Protein AF-Q4C570-F1 (afdb_monomer_lite)

Foldseek 3Di:
DDPPPPPDQAQDEQEAEALVRVLVVQLVLQVCCVVQVHCVSVVSYHAAYEHCDPPRDHPDNVSGDDDDDPVRYHNDDDDPVNVVVCVVCVVVVVVVPD

pLDDT: mean 85.75, std 11.27, range [43.72, 97.06]

InterPro domains:
  IPR025904 Tubulin-like [PF13809] (13-97)

Sequence (98 aa):
MAAVEEKSMVPTVLVGVGGTGAEILSRIRRLVEETYGSLNGFPILSFLVVDTDKDYKISNPEAGGSKFKDHEKHWASVSGKQVSDMVSDMEQYPWIDR

Organism: NCBI:txid165597

Radius of gyration: 18.26 Å; chains: 1; bounding box: 59×30×42 Å

Secondary structure (DSSP, 8-state):
-------PPPPEEEEEEHHHHHHHHHHHHHHHHHHHSSGGG-TTEEEEEEES-TT---S-GGGS-SPPPGGGEEE----HHHHHHHHHTGGG-TTT--

Structure (mmCIF, N/CA/C/O backbone):
data_AF-Q4C570-F1
#
_entry.id   AF-Q4C570-F1
#
loop_
_atom_site.group_PDB
_atom_site.id
_atom_site.type_symbol
_atom_site.label_atom_id
_atom_site.label_alt_id
_atom_site.label_comp_id
_atom_site.label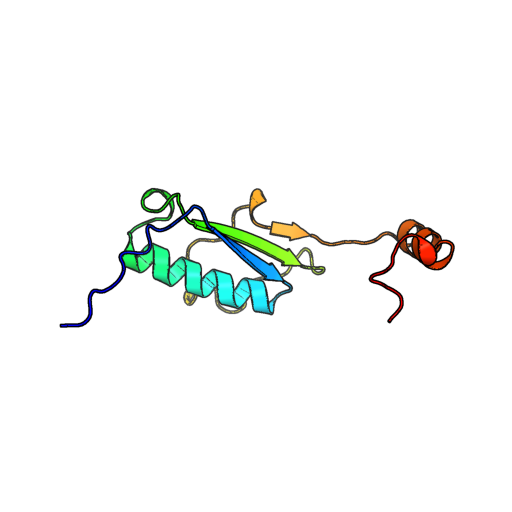_asym_id
_atom_site.label_entity_id
_atom_site.label_seq_id
_atom_site.pdbx_PDB_ins_code
_atom_site.Cartn_x
_atom_site.Cartn_y
_atom_site.Cartn_z
_atom_site.occupancy
_atom_site.B_iso_or_equiv
_atom_site.auth_seq_id
_atom_site.auth_comp_id
_atom_site.auth_asym_id
_atom_site.auth_atom_id
_atom_site.pdbx_PDB_model_num
ATOM 1 N N . MET A 1 1 ? -39.551 -9.500 -0.919 1.00 43.72 1 MET A N 1
ATOM 2 C CA . MET A 1 1 ? -38.271 -9.021 -0.360 1.00 43.72 1 MET A CA 1
ATOM 3 C C . MET A 1 1 ? -37.171 -9.807 -1.043 1.00 43.72 1 MET A C 1
ATOM 5 O O . MET A 1 1 ? -37.265 -11.027 -1.046 1.00 43.72 1 MET A O 1
ATOM 9 N N . ALA A 1 2 ? -36.232 -9.144 -1.721 1.00 47.81 2 ALA A N 1
ATOM 10 C CA . ALA A 1 2 ? -35.104 -9.839 -2.338 1.00 47.81 2 ALA A CA 1
ATOM 11 C C . ALA A 1 2 ? -34.233 -10.418 -1.218 1.00 47.81 2 ALA A C 1
ATOM 13 O O . ALA A 1 2 ? -33.883 -9.691 -0.289 1.00 47.81 2 ALA A O 1
ATOM 14 N N . ALA A 1 3 ? -33.949 -11.719 -1.274 1.00 51.69 3 ALA A N 1
ATOM 15 C CA . ALA A 1 3 ? -32.988 -12.338 -0.378 1.00 51.69 3 ALA A CA 1
ATOM 16 C C . ALA A 1 3 ? -31.629 -11.689 -0.659 1.00 51.69 3 ALA A C 1
ATOM 18 O O . ALA A 1 3 ? -31.085 -11.831 -1.753 1.00 51.69 3 ALA A O 1
ATOM 19 N N . VAL A 1 4 ? -31.130 -10.905 0.294 1.00 61.00 4 VAL A N 1
ATOM 20 C CA . VAL A 1 4 ? -29.743 -10.451 0.259 1.00 61.00 4 VAL A CA 1
ATOM 21 C C . VAL A 1 4 ? -28.925 -11.706 0.508 1.00 61.00 4 VAL A C 1
ATOM 23 O O . VAL A 1 4 ? -28.963 -12.262 1.600 1.00 61.00 4 VAL A O 1
ATOM 26 N N . GLU A 1 5 ? -28.278 -12.209 -0.537 1.00 60.09 5 GLU A N 1
ATOM 27 C CA . GLU A 1 5 ? -27.322 -13.299 -0.410 1.00 60.09 5 GLU A CA 1
ATOM 28 C C . GLU A 1 5 ? -26.222 -12.806 0.539 1.00 60.09 5 GLU A C 1
ATOM 30 O O . GLU A 1 5 ? -25.472 -11.886 0.200 1.00 60.09 5 GLU A O 1
ATOM 35 N N . GLU A 1 6 ? -26.185 -13.339 1.764 1.00 57.88 6 GLU A N 1
ATOM 36 C CA . GLU A 1 6 ? -25.111 -13.069 2.717 1.00 57.88 6 GLU A CA 1
ATOM 37 C C . GLU A 1 6 ? -23.811 -13.614 2.122 1.00 57.88 6 GLU A C 1
ATOM 39 O O . GLU A 1 6 ? -23.424 -14.763 2.332 1.00 57.88 6 GLU A O 1
ATOM 44 N N . LYS A 1 7 ? -23.120 -12.783 1.337 1.00 59.28 7 LYS A N 1
ATOM 45 C CA . LYS A 1 7 ? -21.733 -13.040 0.975 1.00 59.28 7 LYS A CA 1
ATOM 46 C C . LYS A 1 7 ? -20.924 -12.967 2.259 1.00 59.28 7 LYS A C 1
ATOM 48 O O . LYS A 1 7 ? -20.606 -11.879 2.737 1.00 59.28 7 LYS A O 1
ATOM 53 N N . SER A 1 8 ? -20.596 -14.132 2.813 1.00 68.19 8 SER A N 1
ATOM 54 C CA . SER A 1 8 ? -19.619 -14.240 3.890 1.00 68.19 8 SER A CA 1
ATOM 55 C C . SER A 1 8 ? -18.358 -13.495 3.462 1.00 68.19 8 SER A C 1
ATOM 57 O O . SER A 1 8 ? -17.807 -13.782 2.393 1.00 68.19 8 SER A O 1
ATOM 59 N N . MET A 1 9 ? -17.906 -12.529 4.258 1.00 67.12 9 MET A N 1
ATOM 60 C CA . MET A 1 9 ? -16.654 -11.853 3.950 1.00 67.12 9 MET A CA 1
ATOM 61 C C . MET A 1 9 ? -15.503 -12.848 4.064 1.00 67.12 9 MET A C 1
ATOM 63 O O . MET A 1 9 ? -15.276 -13.444 5.116 1.00 67.12 9 MET A O 1
ATOM 67 N N . VAL A 1 10 ? -14.785 -13.023 2.960 1.00 84.38 10 VAL A N 1
ATOM 68 C CA . VAL A 1 10 ? -13.578 -13.842 2.904 1.00 84.38 10 VAL A CA 1
ATOM 69 C C . VAL A 1 10 ? -12.352 -12.975 3.187 1.00 84.38 10 VAL A C 1
ATOM 71 O O . VAL A 1 10 ? -12.382 -11.770 2.905 1.00 84.38 10 VAL A O 1
ATOM 74 N N . PRO A 1 11 ? -11.261 -13.561 3.710 1.00 89.62 11 PRO A N 1
ATOM 75 C CA . PRO A 1 11 ? -9.987 -12.865 3.822 1.00 89.62 11 PRO A CA 1
ATOM 76 C C . PRO A 1 11 ? -9.616 -12.179 2.498 1.00 89.62 11 PRO A C 1
ATOM 78 O O . PRO A 1 11 ? -9.540 -12.826 1.455 1.00 89.62 11 PRO A O 1
ATOM 81 N N . THR A 1 12 ? -9.434 -10.862 2.538 1.00 91.00 12 THR A N 1
ATOM 82 C CA . THR A 1 12 ? -9.256 -9.993 1.371 1.00 91.00 12 THR A CA 1
ATOM 83 C C . THR A 1 12 ? -8.016 -9.126 1.555 1.00 91.00 12 THR A C 1
ATOM 85 O O . THR A 1 12 ? -7.830 -8.502 2.600 1.00 91.00 12 THR A O 1
ATOM 88 N N . VAL A 1 13 ? -7.183 -9.041 0.518 1.00 93.25 13 VAL A N 1
ATOM 89 C CA . VAL A 1 13 ? -6.049 -8.111 0.461 1.00 93.25 13 VAL A CA 1
ATOM 90 C C . VAL A 1 13 ? -6.367 -7.022 -0.557 1.00 93.25 13 VAL A C 1
ATOM 92 O O . VAL A 1 13 ? -6.618 -7.319 -1.724 1.00 93.25 13 VAL A O 1
ATOM 95 N N . LEU A 1 14 ? -6.350 -5.763 -0.128 1.00 95.12 14 LEU A N 1
ATOM 96 C CA . LEU A 1 14 ? -6.468 -4.614 -1.018 1.00 95.12 14 LEU A CA 1
ATOM 97 C C . LEU A 1 14 ? -5.075 -4.164 -1.452 1.00 95.12 14 LEU A C 1
ATOM 99 O O . LEU A 1 14 ? -4.251 -3.804 -0.610 1.00 95.12 14 LEU A O 1
ATOM 103 N N . VAL A 1 15 ? -4.828 -4.175 -2.763 1.00 97.06 15 VAL A N 1
ATOM 104 C CA . VAL A 1 15 ? -3.538 -3.800 -3.351 1.00 97.06 15 VAL A CA 1
ATOM 105 C C . VAL A 1 15 ? -3.654 -2.447 -4.048 1.00 97.06 15 VAL A C 1
ATOM 107 O O . VAL A 1 15 ? -4.432 -2.289 -4.986 1.00 97.06 15 VAL A O 1
ATOM 110 N N . GLY A 1 16 ? -2.883 -1.469 -3.583 1.00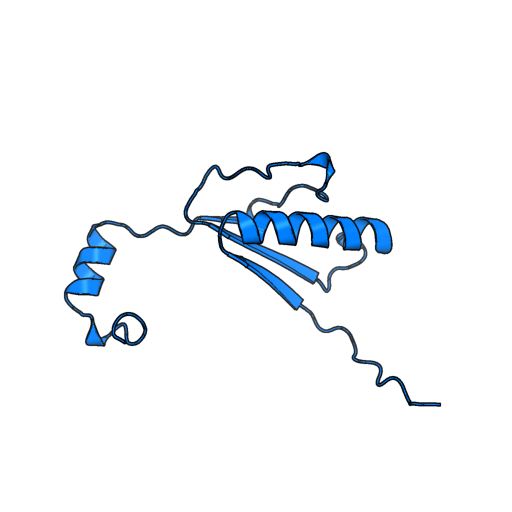 96.06 16 GLY A N 1
ATOM 111 C CA . GLY A 1 16 ? -2.774 -0.138 -4.167 1.00 96.06 16 GLY A CA 1
ATOM 112 C C . GLY A 1 16 ? -1.455 -0.017 -4.913 1.00 96.06 16 GLY A C 1
ATOM 113 O O . GLY A 1 16 ? -0.402 -0.229 -4.323 1.00 96.06 16 GLY A O 1
ATOM 114 N N . VAL A 1 17 ? -1.505 0.322 -6.199 1.00 95.50 17 VAL A N 1
ATOM 115 C CA . VAL A 1 17 ? -0.307 0.487 -7.034 1.00 95.50 17 VAL A CA 1
ATOM 116 C C . VAL A 1 17 ? -0.037 1.975 -7.264 1.00 95.50 17 VAL A C 1
ATOM 118 O O . VAL A 1 17 ? -0.942 2.723 -7.642 1.00 95.50 17 VAL A O 1
ATOM 121 N N . GLY A 1 18 ? 1.205 2.391 -7.024 1.00 93.81 18 GLY A N 1
ATOM 122 C CA . GLY A 1 18 ? 1.668 3.775 -7.059 1.00 93.81 18 GLY A CA 1
ATOM 123 C C . GLY A 1 18 ? 1.068 4.658 -5.962 1.00 93.81 18 GLY A C 1
ATOM 124 O O . GLY A 1 18 ? 0.221 4.234 -5.165 1.00 93.81 18 GLY A O 1
ATOM 125 N N . GLY A 1 19 ? 1.456 5.934 -5.975 1.00 93.38 19 GLY A N 1
ATOM 126 C CA . GLY A 1 19 ? 1.018 6.904 -4.974 1.00 93.38 19 GLY A CA 1
ATOM 127 C C . GLY A 1 19 ? -0.503 7.077 -4.896 1.00 93.38 19 GLY A C 1
ATOM 128 O O . GLY A 1 19 ? -1.080 7.117 -3.811 1.00 93.38 19 GLY A O 1
ATOM 129 N N . THR A 1 20 ? -1.201 7.073 -6.036 1.00 94.31 20 THR A N 1
ATOM 130 C CA . THR A 1 20 ? -2.674 7.139 -6.056 1.00 94.31 20 THR A CA 1
ATOM 131 C C . THR A 1 20 ? -3.316 5.922 -5.391 1.00 94.31 20 THR A C 1
ATOM 133 O O . THR A 1 20 ? -4.298 6.068 -4.661 1.00 94.31 20 THR A O 1
ATOM 136 N N . GLY A 1 21 ? -2.762 4.723 -5.598 1.00 94.81 21 GLY A N 1
ATOM 137 C CA . GLY A 1 21 ? -3.219 3.522 -4.906 1.00 94.81 21 GLY A CA 1
ATOM 138 C C . GLY A 1 21 ? -3.064 3.658 -3.392 1.00 94.81 21 GLY A C 1
ATOM 139 O O . GLY A 1 21 ? -3.996 3.353 -2.648 1.00 94.81 21 GLY A O 1
ATOM 140 N N . ALA A 1 22 ? -1.930 4.195 -2.939 1.00 94.81 22 ALA A N 1
ATOM 141 C CA . ALA A 1 22 ? -1.679 4.462 -1.527 1.00 94.81 22 ALA A CA 1
ATOM 142 C C . ALA A 1 22 ? -2.684 5.467 -0.923 1.00 94.81 22 ALA A C 1
ATOM 144 O O . ALA A 1 22 ? -3.197 5.234 0.173 1.00 94.81 22 ALA A O 1
ATOM 145 N N . GLU A 1 23 ? -3.024 6.543 -1.642 1.00 95.25 23 GLU A N 1
ATOM 146 C CA . GLU A 1 23 ? -4.036 7.535 -1.231 1.00 95.25 23 GLU A CA 1
ATOM 147 C C . GLU A 1 23 ? -5.421 6.912 -1.043 1.00 95.25 23 GLU A C 1
ATOM 149 O O . GLU A 1 23 ? -6.093 7.144 -0.034 1.00 95.25 23 GLU A O 1
ATOM 154 N N . ILE A 1 24 ? -5.855 6.097 -2.008 1.00 95.94 24 ILE A N 1
ATOM 155 C CA . ILE A 1 24 ? -7.158 5.429 -1.953 1.00 95.94 24 ILE A CA 1
ATOM 156 C C . ILE A 1 24 ? -7.184 4.428 -0.796 1.00 95.94 24 ILE A C 1
ATOM 158 O O . ILE A 1 24 ? -8.121 4.447 0.005 1.00 95.94 24 ILE A O 1
ATOM 162 N N . LEU A 1 25 ? -6.147 3.596 -0.654 1.00 95.94 25 LEU A N 1
ATOM 163 C CA . LEU A 1 25 ? -6.063 2.636 0.447 1.00 95.94 25 LEU A CA 1
ATOM 164 C C . LEU A 1 25 ? -6.042 3.320 1.818 1.00 95.94 25 LEU A C 1
ATOM 166 O O . LEU A 1 25 ? -6.661 2.815 2.752 1.00 95.94 25 LEU A O 1
ATOM 170 N N . SER A 1 26 ? -5.392 4.479 1.935 1.00 95.50 26 SER A N 1
ATOM 171 C CA . SER A 1 26 ? -5.359 5.268 3.171 1.00 95.50 26 SER A CA 1
ATOM 172 C C . SER A 1 26 ? -6.763 5.729 3.587 1.00 95.50 26 SER A C 1
ATOM 174 O O . SER A 1 26 ? -7.138 5.632 4.758 1.00 95.50 26 SER A O 1
ATOM 176 N N . ARG A 1 27 ? -7.588 6.147 2.617 1.00 95.25 27 ARG A N 1
ATOM 177 C CA . ARG A 1 27 ? -8.993 6.531 2.843 1.00 95.25 27 ARG A CA 1
ATOM 178 C C . ARG A 1 27 ? -9.876 5.330 3.169 1.00 95.25 27 ARG A C 1
ATOM 180 O O . ARG A 1 27 ? -10.706 5.416 4.066 1.00 95.25 27 ARG A O 1
ATOM 187 N N . ILE A 1 28 ? -9.687 4.201 2.483 1.00 94.19 28 ILE A N 1
ATOM 188 C CA . ILE A 1 28 ? -10.427 2.967 2.786 1.00 94.19 28 ILE A CA 1
ATOM 189 C C . ILE A 1 28 ? -10.106 2.495 4.204 1.00 94.19 28 ILE A C 1
ATOM 191 O O . ILE A 1 28 ? -11.016 2.164 4.957 1.00 94.19 28 ILE A O 1
ATOM 195 N N . ARG A 1 29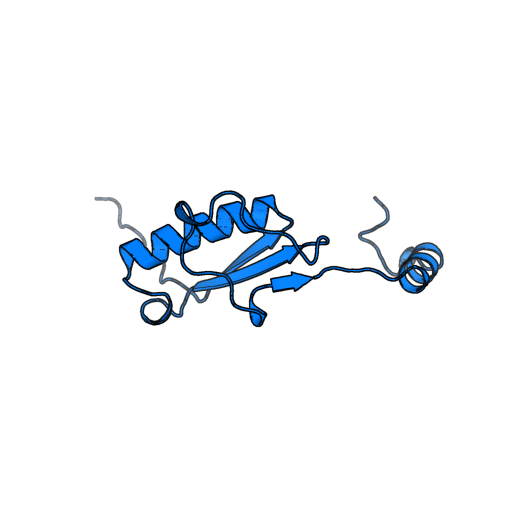 ? -8.829 2.513 4.599 1.00 93.50 29 ARG A N 1
ATOM 196 C CA . ARG A 1 29 ? -8.423 2.182 5.966 1.00 93.50 29 ARG A CA 1
ATOM 197 C C . ARG A 1 29 ? -9.144 3.048 6.993 1.00 93.50 29 ARG A C 1
ATOM 199 O O . ARG A 1 29 ? -9.649 2.499 7.967 1.00 93.50 29 ARG A O 1
ATOM 206 N N . ARG A 1 30 ? -9.237 4.360 6.753 1.00 93.94 30 ARG A N 1
ATOM 207 C CA . ARG A 1 30 ? -9.991 5.276 7.617 1.00 93.94 30 ARG A CA 1
ATOM 208 C C . ARG A 1 30 ? -11.435 4.818 7.792 1.00 93.94 30 ARG A C 1
ATOM 210 O O . ARG A 1 30 ? -11.886 4.687 8.919 1.00 93.94 30 ARG A O 1
ATOM 217 N N . LEU A 1 31 ? -12.127 4.517 6.691 1.00 92.56 31 LEU A N 1
ATOM 218 C CA . LEU A 1 31 ? -13.519 4.058 6.727 1.00 92.56 31 LEU A CA 1
ATOM 219 C C . LEU A 1 31 ? -13.674 2.768 7.541 1.00 92.56 31 LEU A C 1
ATOM 221 O O . LEU A 1 31 ? -14.620 2.636 8.314 1.00 92.56 31 LEU A O 1
ATOM 225 N N . VAL A 1 32 ? -12.743 1.823 7.393 1.00 91.00 32 VAL A N 1
ATOM 226 C CA . VAL A 1 32 ? -12.763 0.567 8.157 1.00 91.00 32 VAL A CA 1
ATOM 227 C C . VAL A 1 32 ? -12.523 0.825 9.642 1.00 91.00 32 VAL A C 1
ATOM 229 O O . VAL A 1 32 ? -13.248 0.290 10.474 1.00 91.00 32 VAL A O 1
ATOM 232 N N . GLU A 1 33 ? -11.548 1.659 9.993 1.00 91.50 33 GLU A N 1
ATOM 233 C CA . GLU A 1 33 ? -11.258 1.998 11.389 1.00 91.50 33 GLU A CA 1
ATOM 234 C C . GLU A 1 33 ? -12.394 2.799 12.040 1.00 91.50 33 GLU A C 1
ATOM 236 O O . GLU A 1 33 ? -12.758 2.511 13.174 1.00 91.50 33 GLU A O 1
ATOM 241 N N . GLU A 1 34 ? -13.017 3.736 11.324 1.00 91.69 34 GLU A N 1
ATOM 242 C CA . GLU A 1 34 ? -14.191 4.477 11.802 1.00 91.69 34 GLU A CA 1
ATOM 243 C C . GLU A 1 34 ? -15.409 3.559 11.999 1.00 91.69 34 GLU A C 1
ATOM 245 O O . GLU A 1 34 ? -16.172 3.744 12.945 1.00 91.69 34 GLU A O 1
ATOM 250 N N . THR A 1 35 ? -15.584 2.550 11.137 1.00 89.44 35 THR A N 1
ATOM 251 C CA . THR A 1 35 ? -16.737 1.633 11.193 1.00 89.44 35 THR A CA 1
ATOM 252 C C . THR A 1 35 ? -16.563 0.534 12.245 1.00 89.44 35 THR A C 1
ATOM 254 O O . THR A 1 35 ? -17.514 0.190 12.942 1.00 89.44 35 THR A O 1
ATOM 257 N N . TYR A 1 36 ? -15.358 -0.029 12.369 1.00 87.25 36 TYR A N 1
ATOM 258 C CA . TYR A 1 36 ? -15.082 -1.222 13.185 1.00 87.25 36 TYR A CA 1
ATOM 259 C C . TYR A 1 36 ? -14.139 -0.946 14.370 1.00 87.25 36 TYR A C 1
ATOM 261 O O . TYR A 1 36 ? -13.705 -1.866 15.064 1.00 87.25 36 TYR A O 1
ATOM 269 N N . GLY A 1 37 ? -13.794 0.319 14.612 1.00 86.12 37 GLY A N 1
ATOM 270 C CA . GLY A 1 37 ? -12.931 0.791 15.697 1.00 86.12 37 GLY A CA 1
ATOM 271 C C . GLY A 1 37 ? -11.435 0.611 15.429 1.00 86.12 37 GLY A C 1
ATOM 272 O O . GLY A 1 37 ? -10.645 1.524 15.655 1.00 86.12 37 GLY A O 1
ATOM 273 N N . SER A 1 38 ? -11.011 -0.563 14.958 1.00 82.75 38 SER A N 1
ATOM 274 C CA . SER A 1 38 ? -9.619 -0.802 14.561 1.00 82.75 38 SER A CA 1
ATOM 275 C C . SER A 1 38 ? -9.490 -1.984 13.607 1.00 82.75 38 SER A C 1
ATOM 277 O O . SER A 1 38 ? -10.333 -2.880 13.591 1.00 82.75 38 SER A O 1
ATOM 279 N N . LEU A 1 39 ? -8.366 -2.055 12.892 1.00 80.44 39 LEU A N 1
ATOM 280 C CA . LEU A 1 39 ? -8.031 -3.212 12.056 1.00 80.44 39 LEU A CA 1
ATOM 281 C C . LEU A 1 39 ? -7.872 -4.520 12.854 1.00 80.44 39 LEU A C 1
ATOM 283 O O . LEU A 1 39 ? -8.071 -5.595 12.298 1.00 80.44 39 LEU A O 1
ATOM 287 N N . ASN A 1 40 ? -7.590 -4.457 14.162 1.00 78.81 40 ASN A N 1
ATOM 288 C CA . ASN A 1 40 ? -7.575 -5.649 15.021 1.00 78.81 40 ASN A CA 1
ATOM 289 C C . ASN A 1 40 ? -8.983 -6.234 15.222 1.00 78.81 40 ASN A C 1
ATOM 291 O O . ASN A 1 40 ? -9.121 -7.433 15.445 1.00 78.81 40 ASN A O 1
ATOM 295 N N . GLY A 1 41 ? -10.021 -5.395 15.133 1.00 69.62 41 GLY A N 1
ATOM 296 C CA . GLY A 1 41 ? -11.423 -5.817 15.147 1.00 69.62 41 GLY A CA 1
ATOM 297 C C . GLY A 1 41 ? -11.914 -6.338 13.795 1.00 69.62 41 GLY A C 1
ATOM 298 O O . GLY A 1 41 ? -13.026 -6.852 13.714 1.00 69.62 41 GLY A O 1
ATOM 299 N N . PHE A 1 42 ? -11.096 -6.228 12.741 1.00 79.12 42 PHE A N 1
ATOM 300 C CA . PHE A 1 42 ? -11.463 -6.598 11.376 1.00 79.12 42 PHE A CA 1
ATOM 301 C C . PHE A 1 42 ? -10.318 -7.317 10.628 1.00 79.12 42 PHE A C 1
ATOM 303 O O . PHE A 1 42 ? -9.859 -6.853 9.582 1.00 79.12 42 PHE A O 1
ATOM 310 N N . PRO A 1 43 ? -9.844 -8.476 11.133 1.00 74.50 43 PRO A N 1
ATOM 311 C CA . PRO A 1 43 ? -8.637 -9.153 10.639 1.00 74.50 43 PRO A CA 1
ATOM 312 C C . PRO A 1 43 ? -8.797 -9.814 9.260 1.00 74.50 43 PRO A C 1
ATOM 314 O O . PRO A 1 43 ? -7.848 -10.380 8.726 1.00 74.50 43 PRO A O 1
ATOM 317 N N . ILE A 1 44 ? -9.993 -9.763 8.676 1.00 86.75 44 ILE A N 1
ATOM 318 C CA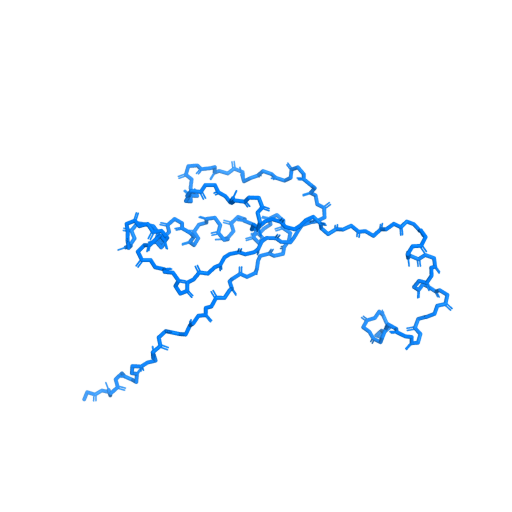 . ILE A 1 44 ? -10.278 -10.296 7.341 1.00 86.75 44 ILE A CA 1
ATOM 319 C C . ILE A 1 44 ? -9.815 -9.365 6.219 1.00 86.75 44 ILE A C 1
ATOM 321 O O . ILE A 1 44 ? -9.861 -9.762 5.060 1.00 86.75 44 ILE A O 1
ATOM 325 N N . LEU A 1 45 ? -9.379 -8.141 6.532 1.00 89.88 45 LEU A N 1
ATOM 326 C CA . LEU A 1 45 ? -8.911 -7.176 5.545 1.00 89.88 45 LEU A CA 1
ATOM 327 C C . LEU A 1 45 ? -7.437 -6.839 5.773 1.00 89.88 45 LEU A C 1
ATOM 329 O O . LEU A 1 45 ? -7.035 -6.453 6.867 1.00 89.88 45 LEU A O 1
ATOM 333 N N . SER A 1 46 ? -6.633 -6.956 4.722 1.00 91.62 46 SER A N 1
ATOM 334 C CA . SER A 1 46 ? -5.219 -6.572 4.708 1.00 91.62 46 SER A CA 1
ATOM 335 C C . SER A 1 46 ? -4.940 -5.566 3.595 1.00 91.62 46 SER A C 1
ATOM 337 O O . SER A 1 46 ? -5.679 -5.493 2.613 1.00 91.62 46 SER A O 1
ATOM 339 N N . PHE A 1 47 ? -3.865 -4.795 3.741 1.00 94.69 47 PHE A N 1
ATOM 340 C CA . PHE A 1 47 ? -3.481 -3.740 2.804 1.00 94.69 47 PHE A CA 1
ATOM 341 C C . PHE A 1 47 ? -2.066 -3.988 2.284 1.00 94.69 47 PHE A C 1
ATOM 343 O O . PHE A 1 47 ? -1.180 -4.362 3.049 1.00 94.69 47 PHE A O 1
ATOM 350 N N . LEU A 1 48 ? -1.855 -3.747 0.993 1.00 96.44 48 LEU A N 1
ATOM 351 C CA . LEU A 1 48 ? -0.541 -3.769 0.361 1.00 96.44 48 LEU A CA 1
ATOM 352 C C . LEU A 1 48 ? -0.420 -2.581 -0.596 1.00 96.44 48 LEU A C 1
ATOM 354 O O . LEU A 1 48 ? -1.221 -2.431 -1.513 1.00 96.44 48 LEU A O 1
ATOM 358 N N . VAL A 1 49 ? 0.593 -1.749 -0.404 1.00 95.69 49 VAL A N 1
ATOM 359 C CA . VAL A 1 49 ? 0.962 -0.658 -1.304 1.00 95.69 49 VAL A CA 1
ATOM 360 C C . VAL A 1 49 ? 2.204 -1.074 -2.074 1.00 95.69 49 VAL A C 1
ATOM 362 O O . VAL A 1 49 ? 3.198 -1.459 -1.467 1.00 95.69 49 VAL A O 1
ATOM 365 N N . VAL A 1 50 ? 2.157 -0.983 -3.396 1.00 95.62 50 VAL A N 1
ATOM 366 C CA . VAL A 1 50 ? 3.283 -1.253 -4.291 1.00 95.62 50 VAL A CA 1
ATOM 367 C C . VAL A 1 50 ? 3.635 0.042 -5.005 1.00 95.62 50 VAL A C 1
ATOM 369 O O . VAL A 1 50 ? 2.837 0.518 -5.806 1.00 95.62 50 VAL A O 1
ATOM 372 N N . ASP A 1 51 ? 4.806 0.611 -4.741 1.00 92.62 51 ASP A N 1
ATOM 373 C CA . ASP A 1 51 ? 5.234 1.870 -5.363 1.00 92.62 51 ASP A CA 1
ATOM 374 C C . ASP A 1 51 ? 6.691 1.794 -5.826 1.00 92.62 51 ASP A C 1
ATOM 376 O O . ASP A 1 51 ? 7.516 1.121 -5.212 1.00 92.62 51 ASP A O 1
ATOM 380 N N . THR A 1 52 ? 7.006 2.488 -6.914 1.00 91.00 52 THR A N 1
ATOM 381 C CA . THR A 1 52 ? 8.377 2.711 -7.379 1.00 91.00 52 THR A CA 1
ATOM 382 C C . THR A 1 52 ? 9.083 3.827 -6.611 1.00 91.00 52 THR A C 1
ATOM 384 O O . THR A 1 52 ? 10.313 3.841 -6.550 1.00 91.00 52 THR A O 1
ATOM 387 N N . ASP A 1 53 ? 8.321 4.741 -6.005 1.00 88.75 53 ASP A N 1
ATOM 388 C CA . ASP A 1 53 ? 8.842 5.776 -5.117 1.00 88.75 53 ASP A CA 1
ATOM 389 C C . ASP A 1 53 ? 8.917 5.257 -3.672 1.00 88.75 53 ASP A C 1
ATOM 391 O O . ASP A 1 53 ? 7.907 5.013 -3.008 1.00 88.75 53 ASP A O 1
ATOM 395 N N . LYS A 1 54 ? 10.145 5.077 -3.174 1.00 83.75 54 LYS A N 1
ATOM 396 C CA . LYS A 1 54 ? 10.417 4.558 -1.827 1.00 83.75 54 LYS A CA 1
ATOM 397 C C . LYS A 1 54 ? 9.934 5.503 -0.725 1.00 83.75 54 LYS A C 1
ATOM 399 O O . LYS A 1 54 ? 9.584 5.045 0.364 1.00 83.75 54 LYS A O 1
ATOM 404 N N . ASP A 1 55 ? 9.944 6.804 -1.000 1.00 86.62 55 ASP A N 1
ATOM 405 C CA . ASP A 1 55 ? 9.700 7.853 -0.015 1.00 86.62 55 ASP A CA 1
ATOM 406 C C . ASP A 1 55 ? 8.331 8.516 -0.209 1.00 86.62 55 ASP A C 1
ATOM 408 O O . ASP A 1 55 ? 8.080 9.590 0.351 1.00 86.62 55 ASP A O 1
ATOM 412 N N . TYR A 1 56 ? 7.427 7.862 -0.953 1.00 86.56 56 TYR A N 1
ATOM 413 C CA . TYR A 1 56 ? 6.075 8.358 -1.158 1.00 86.56 56 TYR A CA 1
ATOM 414 C C . TYR A 1 56 ? 5.364 8.592 0.179 1.00 86.56 56 TYR A C 1
ATOM 416 O O . TYR A 1 56 ? 5.316 7.735 1.071 1.00 86.56 56 TYR A O 1
ATOM 424 N N . LYS A 1 57 ? 4.776 9.782 0.316 1.00 87.06 57 LYS A N 1
ATOM 425 C CA . LYS A 1 57 ? 4.019 10.197 1.497 1.00 87.06 57 LYS A CA 1
ATOM 426 C C . LYS A 1 57 ? 2.594 10.515 1.094 1.00 87.06 57 LYS A C 1
ATOM 428 O O . LYS A 1 57 ? 2.368 11.236 0.129 1.00 87.06 57 LYS A O 1
ATOM 433 N N . ILE A 1 58 ? 1.655 10.036 1.905 1.00 90.75 58 ILE A N 1
ATOM 434 C CA . ILE A 1 58 ? 0.251 10.428 1.801 1.00 90.75 58 ILE A CA 1
ATOM 435 C C . ILE A 1 58 ? 0.157 11.948 1.933 1.00 90.75 58 ILE A C 1
ATOM 437 O O . ILE A 1 58 ? 0.616 12.531 2.917 1.00 90.75 58 ILE A O 1
ATOM 441 N N . SER A 1 59 ? -0.449 12.561 0.928 1.00 89.50 59 SER A N 1
ATOM 442 C CA . SER A 1 59 ? -0.557 14.002 0.720 1.00 89.50 59 SER A CA 1
ATOM 443 C C . SER A 1 59 ? -1.401 14.659 1.806 1.00 89.50 59 SER A C 1
ATOM 445 O O . SER A 1 59 ? -1.105 15.769 2.239 1.00 89.50 59 SER A O 1
ATOM 447 N N . ASN A 1 60 ? -2.448 13.965 2.266 1.00 88.50 60 ASN A N 1
ATOM 448 C CA . ASN A 1 60 ? -3.302 14.421 3.356 1.00 88.50 60 ASN A CA 1
ATOM 449 C C . ASN A 1 60 ? -3.468 13.335 4.437 1.00 88.50 60 ASN A C 1
ATOM 451 O O . ASN A 1 60 ? -4.441 12.576 4.402 1.00 88.50 60 ASN A O 1
ATOM 455 N N . PRO A 1 61 ? -2.536 13.246 5.406 1.00 86.25 61 PRO A N 1
ATOM 456 C CA . PRO A 1 61 ? -2.582 12.241 6.467 1.00 86.25 61 PRO A CA 1
ATOM 457 C C . PRO A 1 61 ? -3.842 12.321 7.338 1.00 86.25 61 PRO A C 1
ATOM 459 O O . PRO A 1 61 ? -4.301 11.292 7.815 1.00 86.25 61 PRO A O 1
ATOM 462 N N . GLU A 1 62 ? -4.430 13.510 7.511 1.00 86.25 62 GLU A N 1
ATOM 463 C CA . GLU A 1 62 ? -5.659 13.708 8.300 1.00 86.25 62 GLU A CA 1
ATOM 464 C C . GLU A 1 62 ? -6.909 13.150 7.597 1.00 86.25 62 GLU A C 1
ATOM 466 O O . GLU A 1 62 ? -7.917 12.831 8.230 1.00 86.25 62 GLU A O 1
ATOM 471 N N . ALA A 1 63 ? -6.854 13.001 6.270 1.00 85.56 63 ALA A N 1
ATOM 472 C CA . ALA A 1 63 ? -7.891 12.324 5.494 1.00 85.56 63 ALA A CA 1
ATOM 473 C C . ALA A 1 63 ? -7.704 10.796 5.441 1.00 85.56 63 ALA A C 1
ATOM 475 O O . ALA A 1 63 ? -8.578 10.100 4.921 1.00 85.56 63 ALA A O 1
ATOM 476 N N . GLY A 1 64 ? -6.585 10.286 5.958 1.00 89.62 64 GLY A N 1
ATOM 477 C CA . GLY A 1 64 ? -6.247 8.868 6.014 1.00 89.62 64 GLY A CA 1
ATOM 478 C C . GLY A 1 64 ? -6.568 8.217 7.356 1.00 89.62 64 GLY A C 1
ATOM 479 O O . GLY A 1 64 ? -6.856 8.893 8.341 1.00 89.62 64 GLY A O 1
ATOM 480 N N . GLY A 1 65 ? -6.528 6.885 7.380 1.00 89.94 65 GLY A N 1
ATOM 481 C CA . GLY A 1 65 ? -6.557 6.112 8.621 1.00 89.94 65 GLY A CA 1
ATOM 482 C C . GLY A 1 65 ? -5.171 6.033 9.259 1.00 89.94 65 GLY A C 1
ATOM 483 O O . GLY A 1 65 ? -4.269 6.820 8.956 1.00 89.94 65 GLY A O 1
ATOM 484 N N . SER A 1 66 ? -4.962 5.041 10.120 1.00 91.75 66 SER A N 1
ATOM 485 C CA . SER A 1 66 ? -3.643 4.771 10.691 1.00 91.75 66 SER A CA 1
ATOM 486 C C . SER A 1 66 ? -2.577 4.551 9.605 1.00 91.75 66 SER A C 1
ATOM 488 O O . SER A 1 66 ? -2.844 4.015 8.527 1.00 91.75 66 SER A O 1
ATOM 490 N N . LYS A 1 67 ? -1.329 4.944 9.883 1.00 92.12 67 LYS A N 1
ATOM 491 C CA . LYS A 1 67 ? -0.225 4.809 8.917 1.00 92.12 67 LYS A CA 1
ATOM 492 C C . LYS A 1 67 ? -0.019 3.349 8.501 1.00 92.12 67 LYS A C 1
ATOM 494 O O . LYS A 1 67 ? -0.089 2.449 9.339 1.00 92.12 67 LYS A O 1
ATOM 499 N N . PHE A 1 68 ? 0.307 3.129 7.226 1.00 91.44 68 PHE A N 1
ATOM 500 C CA . PHE A 1 68 ? 0.725 1.812 6.744 1.00 91.44 68 PHE A CA 1
ATOM 501 C C . PHE A 1 68 ? 1.941 1.309 7.521 1.00 91.44 68 PHE A C 1
ATOM 503 O O . PHE A 1 68 ? 2.910 2.045 7.739 1.00 91.44 68 PHE A O 1
ATOM 510 N N . LYS A 1 69 ? 1.883 0.039 7.915 1.00 91.31 69 LYS A N 1
ATOM 511 C CA . LYS A 1 69 ? 2.986 -0.684 8.541 1.00 91.31 69 LYS A CA 1
ATOM 512 C C . LYS A 1 69 ? 4.047 -0.991 7.489 1.00 91.31 69 LYS A C 1
ATOM 514 O O . LYS A 1 69 ? 3.776 -0.995 6.290 1.00 91.31 69 LYS A O 1
ATOM 519 N N . ASP A 1 70 ? 5.264 -1.287 7.926 1.00 90.00 70 ASP A N 1
ATOM 520 C CA . ASP A 1 70 ? 6.364 -1.513 6.983 1.00 90.00 70 ASP A CA 1
ATOM 521 C C . ASP A 1 70 ? 6.157 -2.746 6.098 1.00 90.00 70 ASP A C 1
ATOM 523 O O . ASP A 1 70 ? 6.502 -2.704 4.925 1.00 90.00 70 ASP A O 1
ATOM 527 N N . HIS A 1 71 ? 5.499 -3.794 6.601 1.00 90.44 71 HIS A N 1
ATOM 528 C CA . HIS A 1 71 ? 5.144 -4.968 5.794 1.00 90.44 71 HIS A CA 1
ATOM 529 C C . HIS A 1 71 ? 3.978 -4.732 4.820 1.00 90.44 71 HIS A C 1
ATOM 531 O O . HIS A 1 71 ? 3.709 -5.583 3.980 1.00 90.44 71 HIS A O 1
ATOM 537 N N . GLU A 1 72 ? 3.274 -3.603 4.929 1.00 91.81 72 GLU A N 1
ATOM 538 C CA . GLU A 1 72 ? 2.182 -3.223 4.024 1.00 91.81 72 GLU A CA 1
ATOM 539 C C . GLU A 1 72 ? 2.688 -2.347 2.872 1.00 91.81 72 GLU A C 1
ATOM 541 O O . GLU A 1 72 ? 1.904 -1.956 2.015 1.00 91.81 72 GLU A O 1
ATOM 546 N N . LYS A 1 73 ? 3.988 -2.024 2.841 1.00 93.31 73 LYS A N 1
ATOM 547 C CA . LYS A 1 73 ? 4.625 -1.235 1.784 1.00 93.31 73 LYS A CA 1
ATOM 548 C C . LYS A 1 73 ? 5.673 -2.083 1.076 1.00 93.31 73 LYS A C 1
ATOM 550 O O . LYS A 1 73 ? 6.617 -2.570 1.693 1.00 93.31 73 LYS A O 1
ATOM 555 N N . HIS A 1 74 ? 5.540 -2.202 -0.233 1.00 94.06 74 HIS A N 1
ATOM 556 C CA . HIS A 1 74 ? 6.516 -2.824 -1.103 1.00 94.06 74 HIS A CA 1
ATOM 557 C C . HIS A 1 74 ? 7.093 -1.778 -2.054 1.00 94.06 74 HIS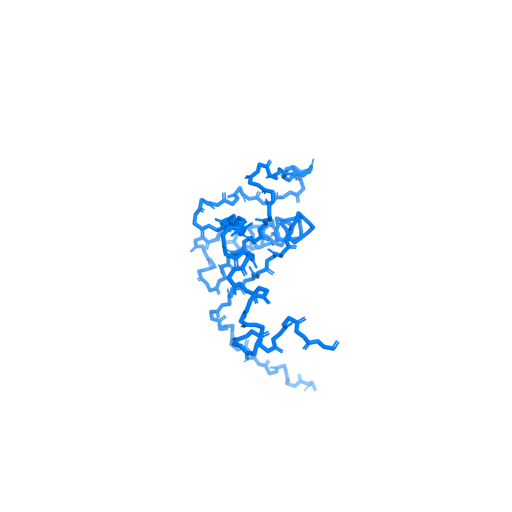 A C 1
ATOM 559 O O . HIS A 1 74 ? 6.377 -1.196 -2.869 1.00 94.06 74 HIS A O 1
ATOM 565 N N . TRP A 1 75 ? 8.402 -1.556 -1.952 1.00 92.12 75 TRP A N 1
ATOM 566 C CA . TRP A 1 75 ? 9.131 -0.750 -2.920 1.00 92.12 75 TRP A CA 1
ATOM 567 C C . TRP A 1 75 ? 9.470 -1.609 -4.140 1.00 92.12 75 TRP A C 1
ATOM 569 O O . TRP A 1 75 ? 10.355 -2.465 -4.088 1.00 92.12 75 TRP A O 1
ATOM 579 N N . ALA A 1 76 ? 8.753 -1.375 -5.234 1.00 90.50 76 ALA A N 1
ATOM 580 C CA . ALA A 1 76 ? 9.014 -2.001 -6.515 1.00 90.50 76 ALA A CA 1
ATOM 581 C C . ALA A 1 76 ? 10.209 -1.313 -7.181 1.00 90.50 76 ALA A C 1
ATOM 583 O O . ALA A 1 76 ? 10.156 -0.140 -7.540 1.00 90.50 76 ALA A O 1
ATOM 584 N N . SER A 1 77 ? 11.300 -2.047 -7.371 1.00 89.56 77 SER A N 1
ATOM 585 C CA . SER A 1 77 ? 12.469 -1.551 -8.093 1.00 89.56 77 SER A CA 1
ATOM 586 C C . SER A 1 77 ? 13.021 -2.625 -9.016 1.00 89.56 77 SER A C 1
ATOM 588 O O . SER A 1 77 ? 12.907 -3.821 -8.748 1.00 89.56 77 SER A O 1
ATOM 590 N N . VAL A 1 78 ? 13.613 -2.183 -10.122 1.00 88.06 78 VAL A N 1
ATOM 591 C CA . VAL A 1 78 ? 14.303 -3.042 -11.083 1.00 88.06 78 VAL A CA 1
ATOM 592 C C . VAL A 1 78 ? 15.705 -2.478 -11.268 1.00 88.06 78 VAL A C 1
ATOM 594 O O . VAL A 1 78 ? 15.879 -1.286 -11.519 1.00 88.06 78 VAL A O 1
ATOM 597 N N . SER A 1 79 ? 16.723 -3.319 -11.106 1.00 88.12 79 SER A N 1
ATOM 598 C CA . SER A 1 79 ? 18.112 -2.933 -11.362 1.00 88.12 79 SER A CA 1
ATOM 599 C C . SER A 1 79 ? 18.399 -2.859 -12.863 1.00 88.12 79 SER A C 1
ATOM 601 O O . SER A 1 79 ? 17.803 -3.586 -13.655 1.00 88.12 79 SER A O 1
ATOM 603 N N . GLY A 1 80 ? 19.377 -2.042 -13.269 1.00 88.31 80 GLY A N 1
ATOM 604 C CA . GLY A 1 80 ? 19.780 -1.951 -14.680 1.00 88.31 80 GLY A CA 1
ATOM 605 C C . GLY A 1 80 ? 20.212 -3.296 -15.277 1.00 88.31 80 GLY A C 1
ATOM 606 O O . GLY A 1 80 ? 19.934 -3.568 -16.441 1.00 88.31 80 GLY A O 1
ATOM 607 N N . LYS A 1 81 ? 20.811 -4.174 -14.460 1.00 88.81 81 LYS A N 1
ATOM 608 C CA . LYS A 1 81 ? 21.129 -5.547 -14.866 1.00 88.81 81 LYS A CA 1
ATOM 609 C C . LYS A 1 81 ? 19.862 -6.343 -15.188 1.00 88.81 81 LYS A C 1
ATOM 611 O O . LYS A 1 81 ? 19.786 -6.926 -16.257 1.00 88.81 81 LYS A O 1
ATOM 616 N N . GLN A 1 82 ? 18.855 -6.304 -14.313 1.00 86.06 82 GLN A N 1
ATOM 617 C CA . GLN A 1 82 ? 17.582 -6.993 -14.552 1.00 86.06 82 GLN A CA 1
ATOM 618 C C . GLN A 1 82 ? 16.880 -6.479 -15.810 1.00 86.06 82 GLN A C 1
ATOM 620 O O . GLN A 1 82 ? 16.340 -7.281 -16.556 1.00 86.06 82 GLN A O 1
ATOM 625 N N . VAL A 1 83 ? 16.928 -5.169 -16.081 1.00 87.56 83 VAL A N 1
ATOM 626 C CA . VAL A 1 83 ? 16.397 -4.618 -17.339 1.00 87.56 83 VAL A CA 1
ATOM 627 C C . VAL A 1 83 ? 17.154 -5.184 -18.543 1.00 87.56 83 VAL A C 1
ATOM 629 O O . VAL A 1 83 ? 16.526 -5.635 -19.494 1.00 87.56 83 VAL A O 1
ATOM 632 N N . SER A 1 84 ? 18.491 -5.193 -18.502 1.00 87.00 84 SER A N 1
ATOM 633 C CA . SER A 1 84 ? 19.317 -5.743 -19.586 1.00 87.00 84 SER A CA 1
ATOM 634 C C . SER A 1 84 ? 19.031 -7.225 -19.835 1.00 87.00 84 SER A C 1
ATOM 636 O O . SER A 1 84 ? 18.928 -7.641 -20.989 1.00 87.00 84 SER A O 1
ATOM 638 N N . ASP A 1 85 ? 18.884 -8.005 -18.765 1.00 88.12 85 ASP A N 1
ATOM 639 C CA . ASP A 1 85 ? 18.571 -9.432 -18.828 1.00 88.12 85 ASP A CA 1
ATOM 640 C C . ASP A 1 85 ? 17.158 -9.645 -19.412 1.00 88.12 85 ASP A C 1
ATOM 642 O O . ASP A 1 85 ? 16.980 -10.469 -20.303 1.00 88.12 85 ASP A O 1
ATOM 646 N N . MET A 1 86 ? 16.168 -8.842 -18.994 1.00 86.56 86 MET A N 1
ATOM 647 C CA . MET A 1 86 ? 14.789 -8.899 -19.508 1.00 86.56 86 MET A CA 1
ATOM 648 C C . MET A 1 86 ? 14.687 -8.549 -20.997 1.00 86.56 86 MET A C 1
ATOM 650 O O . MET A 1 86 ? 13.960 -9.211 -21.730 1.00 86.56 86 MET A O 1
ATOM 654 N N . VAL A 1 87 ? 15.413 -7.525 -21.455 1.00 86.19 87 VAL A N 1
ATOM 655 C CA . VAL A 1 87 ? 15.433 -7.120 -22.873 1.00 86.19 87 VAL A CA 1
ATOM 656 C C . VAL A 1 87 ? 16.151 -8.157 -23.741 1.00 86.19 87 VAL A C 1
ATOM 658 O O . VAL A 1 87 ? 15.798 -8.337 -24.902 1.00 86.19 87 VAL A O 1
ATOM 661 N N . SER A 1 88 ? 17.147 -8.853 -23.189 1.00 87.62 88 SER A N 1
ATOM 662 C CA . SER A 1 88 ? 17.893 -9.885 -23.922 1.00 87.62 88 SER A CA 1
ATOM 663 C C . SER A 1 88 ? 17.129 -11.210 -24.042 1.00 87.62 88 SER A C 1
ATOM 665 O O . SER A 1 88 ? 17.469 -12.016 -24.902 1.00 87.62 88 SER A O 1
ATOM 667 N N . ASP A 1 89 ? 16.116 -11.433 -23.199 1.00 87.31 89 ASP A N 1
ATOM 668 C CA . ASP A 1 89 ? 15.367 -12.693 -23.088 1.00 87.31 89 ASP A CA 1
ATOM 669 C C . ASP A 1 89 ? 13.848 -12.436 -23.024 1.00 87.31 89 ASP A C 1
ATOM 671 O O . ASP A 1 89 ? 13.129 -12.965 -22.176 1.00 87.31 89 ASP A O 1
ATOM 675 N N . MET A 1 90 ? 13.345 -11.560 -23.906 1.00 81.56 90 MET A N 1
ATOM 676 C CA . MET A 1 90 ? 11.941 -11.109 -23.902 1.00 81.56 90 MET A CA 1
ATOM 677 C C . MET A 1 90 ? 10.929 -12.255 -24.052 1.00 81.56 90 MET A C 1
ATOM 679 O O . MET A 1 90 ? 9.818 -12.151 -23.534 1.00 81.56 90 MET A O 1
ATOM 683 N N . GLU A 1 91 ? 11.313 -13.367 -24.687 1.00 84.50 91 GLU A N 1
ATOM 684 C CA . GLU A 1 91 ? 10.470 -14.563 -24.837 1.00 84.50 91 GLU A CA 1
ATOM 685 C C . GLU A 1 91 ? 10.069 -15.179 -23.483 1.00 84.50 91 GLU A C 1
ATOM 687 O O . GLU A 1 91 ? 8.987 -15.756 -23.359 1.00 84.50 91 GLU A O 1
ATOM 692 N N . GLN A 1 92 ? 10.894 -15.016 -22.442 1.00 83.94 92 GLN A N 1
ATOM 693 C CA . GLN A 1 92 ? 10.587 -15.476 -21.081 1.00 83.94 92 GLN A CA 1
ATOM 694 C C . GLN A 1 92 ? 9.685 -14.515 -20.294 1.00 83.94 92 GLN A C 1
ATOM 696 O O . GLN A 1 92 ? 9.215 -14.860 -19.207 1.00 83.94 92 GLN A O 1
ATOM 701 N N . TYR A 1 93 ? 9.396 -13.334 -20.845 1.00 83.75 93 TYR A N 1
ATOM 702 C CA . TYR A 1 93 ? 8.566 -12.304 -20.225 1.00 83.75 93 TYR A CA 1
ATOM 703 C C . TYR A 1 93 ? 7.373 -11.951 -21.130 1.00 83.75 93 TYR A C 1
ATOM 705 O O . TYR A 1 93 ? 7.270 -10.819 -21.608 1.00 83.75 93 TYR A O 1
ATOM 713 N N . PRO A 1 94 ? 6.411 -12.877 -21.329 1.00 80.12 94 PRO A N 1
ATOM 714 C CA . PRO A 1 94 ? 5.311 -12.729 -22.294 1.00 80.12 94 PRO A CA 1
ATOM 715 C C . PRO A 1 94 ? 4.336 -11.575 -21.996 1.00 80.12 94 PRO A C 1
ATOM 717 O O . PRO A 1 94 ? 3.404 -11.336 -22.754 1.00 80.12 94 PRO A O 1
ATOM 720 N N . TRP A 1 95 ? 4.500 -10.869 -20.876 1.00 82.31 95 TRP A N 1
ATOM 721 C CA . TRP A 1 95 ? 3.736 -9.666 -20.531 1.00 82.31 95 TRP A CA 1
ATOM 722 C C . TRP A 1 95 ? 4.407 -8.356 -20.970 1.00 82.31 95 TRP A C 1
ATOM 724 O O . TRP A 1 95 ? 3.775 -7.306 -20.851 1.00 82.31 95 TRP A O 1
ATOM 734 N N . ILE A 1 96 ? 5.668 -8.397 -21.416 1.00 79.81 96 ILE A N 1
ATOM 735 C CA . ILE A 1 96 ? 6.425 -7.224 -21.884 1.00 79.81 96 ILE A CA 1
ATOM 736 C C . ILE A 1 96 ? 6.143 -6.948 -23.365 1.00 79.81 96 ILE A C 1
ATOM 738 O O . ILE A 1 96 ? 6.027 -5.786 -23.744 1.00 79.81 96 ILE A O 1
ATOM 742 N N . ASP A 1 97 ? 5.995 -7.995 -24.177 1.00 65.75 97 ASP A N 1
ATOM 743 C CA . ASP A 1 97 ? 5.707 -7.880 -25.608 1.00 65.75 97 ASP A CA 1
ATOM 744 C C . ASP A 1 97 ? 4.184 -7.973 -25.842 1.00 65.75 97 ASP A C 1
ATOM 746 O O . ASP A 1 97 ? 3.552 -8.978 -25.501 1.00 65.75 97 ASP A O 1
ATOM 750 N N . ARG A 1 98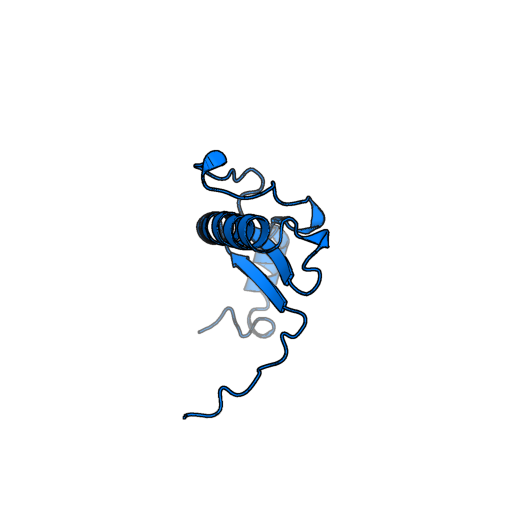 ? 3.572 -6.897 -26.350 1.00 56.44 98 ARG A N 1
ATOM 751 C CA . ARG A 1 98 ? 2.155 -6.828 -26.751 1.00 56.44 98 ARG A CA 1
ATOM 752 C C . ARG A 1 98 ? 2.009 -6.164 -28.108 1.00 56.44 98 ARG A C 1
ATOM 754 O O . ARG A 1 98 ? 2.595 -5.074 -28.283 1.00 56.44 98 ARG A O 1
#